Protein AF-A0A7C4HH58-F1 (afdb_monomer)

Nearest PDB structures (foldseek):
  4jpb-assembly1_W  TM=9.543E-01  e=2.586E-17  Thermotoga maritima MSB8
  3ja6-assembly1_F  TM=9.175E-01  e=2.309E-16  Escherichia coli
  1k0s-assembly1_A  TM=7.659E-01  e=1.279E-13  Thermotoga maritima
  2qdl-assembly2_B  TM=8.266E-01  e=2.637E-10  Caldanaerobacter subterraneus subsp. tengcongensis MB4
  2qdl-assembly1_A  TM=8.496E-01  e=2.078E-09  Caldanaerobacter subterraneus subsp. tengcongensis MB4

Solvent-accessible surface area (backbone atoms only — not comparable to full-atom values): 7740 Å² total; per-residue (Å²): 112,47,61,74,64,88,40,52,75,48,76,45,70,60,67,84,64,46,70,52,88,91,54,59,93,37,48,60,20,34,34,76,59,94,87,40,81,32,45,29,31,34,48,39,57,74,70,73,42,92,70,63,71,92,52,50,44,24,26,42,31,34,45,60,100,91,48,65,39,25,36,37,35,52,73,83,94,77,88,80,90,79,58,74,90,36,49,45,48,88,85,42,51,94,81,64,42,76,47,40,59,30,38,35,58,52,96,94,41,81,33,51,29,40,26,61,66,54,47,49,48,64,76,61,55,69,94,82,129

Sequence (129 aa):
MAFDVDSVEMVIERTEIRPVPKAKFFVEGVINLRGRVIPVVNLGKVLGINVEDGELKSIIVVKTKDVEVGFLVNRVWGVMRILESQVDHLSVSDKFGKKFKGLIKRDGSLIVYLNIEEIIEEITAKEGA

Radius of gyration: 15.21 Å; Cα contacts (8 Å, |Δi|>4): 207; chains: 1; bounding box: 36×32×42 Å

Secondary structure (DSSP, 8-state):
-B--GGGEEEEEE--PPBP-TT--TTEEEEEEETTEEEEEEEHHHHTT----GGG--EEEEEE-SS-EEEEEES---------GGGEE-TTTHHHH-TTEEEEEEETTEEEEEE-HHHHHHHHHS----

pLDDT: mean 89.3, std 11.66, range [32.44, 97.94]

Foldseek 3Di:
DDEDCVQFPDKDWDDDADCDPPADPQWRHWDQDVNDTATEGAVCVLQVHDDPPVQFTMWTFTDDPVHTHTHTDRDDPDDDDDDPVQWAQPPPDVPRHPQFRTWGDDPNDTDTYGDVVVSCCVSPVDPDD

Mean predicted aligned error: 5.06 Å

Structure (mmCIF, N/CA/C/O backbone):
data_AF-A0A7C4HH58-F1
#
_entry.id   AF-A0A7C4HH58-F1
#
loop_
_atom_site.group_PDB
_atom_site.id
_atom_site.type_symbol
_atom_site.label_atom_id
_atom_site.label_alt_id
_atom_site.label_comp_id
_atom_site.label_asym_id
_atom_site.label_entity_id
_atom_site.label_seq_id
_atom_site.pdbx_PDB_ins_code
_atom_site.Cartn_x
_atom_site.Cartn_y
_atom_site.Cartn_z
_atom_site.occupancy
_atom_site.B_iso_or_equiv
_atom_site.auth_seq_id
_atom_site.auth_comp_id
_atom_site.auth_asym_id
_atom_site.auth_atom_id
_atom_site.pdbx_PDB_model_num
ATOM 1 N N . MET A 1 1 ? 7.525 0.887 -8.327 1.00 92.38 1 MET A N 1
ATOM 2 C CA . MET A 1 1 ? 6.911 -0.405 -7.941 1.00 92.38 1 MET A CA 1
ATOM 3 C C . MET A 1 1 ? 5.575 -0.524 -8.651 1.00 92.38 1 MET A C 1
ATOM 5 O O . MET A 1 1 ? 5.024 0.513 -9.005 1.00 92.38 1 MET A O 1
ATOM 9 N N . ALA A 1 2 ? 5.080 -1.735 -8.877 1.00 95.50 2 ALA A N 1
ATOM 10 C CA . ALA A 1 2 ? 3.800 -2.002 -9.529 1.00 95.50 2 ALA A CA 1
ATOM 11 C C . ALA A 1 2 ? 3.105 -3.205 -8.874 1.00 95.50 2 ALA A C 1
ATOM 13 O O . ALA A 1 2 ? 3.772 -4.031 -8.257 1.00 95.50 2 ALA A O 1
ATOM 14 N N . PHE A 1 3 ? 1.788 -3.301 -9.020 1.00 95.44 3 PHE A N 1
ATOM 15 C CA . PHE A 1 3 ? 0.977 -4.466 -8.661 1.00 95.44 3 PHE A CA 1
ATOM 16 C C . PHE A 1 3 ? -0.226 -4.555 -9.609 1.00 95.44 3 PHE A C 1
ATOM 18 O O . PHE A 1 3 ? -0.447 -3.641 -10.410 1.00 95.44 3 PHE A O 1
ATOM 25 N N . ASP A 1 4 ? -0.972 -5.654 -9.538 1.00 94.56 4 ASP A N 1
ATOM 26 C CA . ASP A 1 4 ? -2.074 -5.924 -10.461 1.00 94.56 4 ASP A CA 1
ATOM 27 C C . ASP A 1 4 ? -3.223 -4.929 -10.306 1.00 94.56 4 ASP A C 1
ATOM 29 O O . ASP A 1 4 ? -3.720 -4.668 -9.205 1.00 94.56 4 ASP A O 1
ATOM 33 N N . VAL A 1 5 ? -3.665 -4.394 -11.444 1.00 95.44 5 VAL A N 1
ATOM 34 C CA . VAL A 1 5 ? -4.716 -3.372 -11.505 1.00 95.44 5 VAL A CA 1
ATOM 35 C C . VAL A 1 5 ? -6.086 -3.909 -11.087 1.00 95.44 5 VAL A C 1
ATOM 37 O O . VAL A 1 5 ? -6.922 -3.126 -10.656 1.00 95.44 5 VAL A O 1
ATOM 40 N N . ASP A 1 6 ? -6.306 -5.223 -11.148 1.00 93.25 6 ASP A N 1
ATOM 41 C CA . ASP A 1 6 ? -7.605 -5.865 -10.893 1.00 93.25 6 ASP A CA 1
ATOM 42 C C . ASP A 1 6 ? -8.147 -5.602 -9.482 1.00 93.25 6 ASP A C 1
ATOM 44 O O . ASP A 1 6 ? -9.355 -5.592 -9.261 1.00 93.25 6 ASP A O 1
ATOM 48 N N . SER A 1 7 ? -7.249 -5.353 -8.528 1.00 91.25 7 SER A N 1
ATOM 49 C CA . SER A 1 7 ? -7.600 -5.024 -7.145 1.00 91.25 7 SER A CA 1
ATOM 50 C C . SER A 1 7 ? -7.891 -3.528 -6.927 1.00 91.25 7 SER A C 1
ATOM 52 O O . SER A 1 7 ? -8.398 -3.137 -5.877 1.00 91.25 7 SER A O 1
ATOM 54 N N . VAL A 1 8 ? -7.575 -2.663 -7.896 1.00 95.69 8 VAL A N 1
ATOM 55 C CA . VAL A 1 8 ? -7.686 -1.205 -7.766 1.00 95.69 8 VAL A CA 1
ATOM 56 C C . VAL A 1 8 ? -9.100 -0.745 -8.115 1.00 95.69 8 VAL A C 1
ATOM 58 O O . VAL A 1 8 ? -9.540 -0.861 -9.254 1.00 95.69 8 VAL A O 1
ATOM 61 N N . GLU A 1 9 ? -9.793 -0.136 -7.151 1.00 95.50 9 GLU A N 1
ATOM 62 C CA . GLU A 1 9 ? -11.092 0.504 -7.388 1.00 95.50 9 GLU A CA 1
ATOM 63 C C . GLU A 1 9 ? -10.902 1.905 -7.983 1.00 95.50 9 GLU A C 1
ATOM 65 O O . GLU A 1 9 ? -11.562 2.273 -8.956 1.00 95.50 9 GLU A O 1
ATOM 70 N N . MET A 1 10 ? -10.001 2.706 -7.402 1.00 95.62 10 MET A N 1
ATOM 71 C CA . MET A 1 10 ? -9.701 4.058 -7.879 1.00 95.62 10 MET A CA 1
ATOM 72 C C . MET A 1 10 ? -8.409 4.629 -7.287 1.00 95.62 10 MET A C 1
ATOM 74 O O . MET A 1 10 ? -7.877 4.135 -6.296 1.00 95.62 10 MET A O 1
ATOM 78 N N . VAL A 1 11 ? -7.937 5.733 -7.866 1.00 97.12 11 VAL A N 1
ATOM 79 C CA . VAL A 1 11 ? -6.859 6.562 -7.312 1.00 97.12 11 VAL A CA 1
ATOM 80 C C . VAL A 1 11 ? -7.423 7.942 -7.008 1.00 97.12 11 VAL A C 1
ATOM 82 O O . VAL A 1 11 ? -8.091 8.535 -7.855 1.00 97.12 11 VAL A O 1
ATOM 85 N N . ILE A 1 12 ? -7.156 8.446 -5.807 1.00 96.88 12 ILE A N 1
ATOM 86 C CA . ILE A 1 12 ? -7.562 9.784 -5.370 1.00 96.88 12 ILE A CA 1
ATOM 87 C C . ILE A 1 12 ? -6.352 10.578 -4.878 1.00 96.88 12 ILE A C 1
ATOM 89 O O . ILE A 1 12 ? -5.326 10.015 -4.485 1.00 96.88 12 ILE A O 1
ATOM 93 N N . GLU A 1 13 ? -6.471 11.901 -4.891 1.00 96.69 13 GLU A N 1
ATOM 94 C CA . GLU A 1 13 ? -5.513 12.773 -4.212 1.00 96.69 13 GLU A CA 1
ATOM 95 C C . GLU A 1 13 ? -5.609 12.588 -2.694 1.00 96.69 13 GLU A C 1
ATOM 97 O O . GLU A 1 13 ? -6.666 12.236 -2.162 1.00 96.69 13 GLU A O 1
ATOM 102 N N . ARG A 1 14 ? -4.497 12.809 -1.985 1.00 95.19 14 ARG A N 1
ATOM 103 C CA . ARG A 1 14 ? -4.482 12.747 -0.521 1.00 95.19 14 ARG A CA 1
ATOM 104 C C . ARG A 1 14 ? -5.459 13.776 0.047 1.00 95.19 14 ARG A C 1
ATOM 106 O O . ARG A 1 14 ? -5.307 14.975 -0.165 1.00 95.19 14 ARG A O 1
ATOM 113 N N . THR A 1 15 ? -6.427 13.290 0.813 1.00 93.75 15 THR A N 1
ATOM 114 C CA . THR A 1 15 ? -7.362 14.110 1.587 1.00 93.75 15 THR A CA 1
ATOM 115 C C . THR A 1 15 ? -6.956 14.143 3.057 1.00 93.75 15 THR A C 1
ATOM 117 O O . THR A 1 15 ? -5.987 13.498 3.461 1.00 93.75 15 THR A O 1
ATOM 120 N N . GLU A 1 16 ? -7.714 14.865 3.882 1.00 95.00 16 GLU A N 1
ATOM 121 C CA . GLU A 1 16 ? -7.562 14.801 5.335 1.00 95.00 16 GLU A CA 1
ATOM 122 C C . GLU A 1 16 ? -7.741 13.354 5.826 1.00 95.00 16 GLU A C 1
ATOM 124 O O . GLU A 1 16 ? -8.789 12.739 5.609 1.00 95.00 16 GLU A O 1
ATOM 129 N N . ILE A 1 17 ? -6.703 12.815 6.468 1.00 97.50 17 ILE A N 1
ATOM 130 C CA . ILE A 1 17 ? -6.711 11.495 7.103 1.00 97.50 17 ILE A CA 1
ATOM 131 C C . ILE A 1 17 ? -6.920 11.721 8.596 1.00 97.50 17 ILE A C 1
ATOM 133 O O . ILE A 1 17 ? -6.148 12.435 9.235 1.00 97.50 17 ILE A O 1
ATOM 137 N N . ARG A 1 18 ? -7.964 11.111 9.162 1.00 97.38 18 ARG A N 1
ATOM 138 C CA . ARG A 1 18 ? -8.243 11.204 10.597 1.00 97.38 18 ARG A CA 1
ATOM 139 C C . ARG A 1 18 ? -7.489 10.102 11.337 1.00 97.38 18 ARG A C 1
ATOM 141 O O . ARG A 1 18 ? -7.777 8.931 11.075 1.00 97.38 18 ARG A O 1
ATOM 148 N N . PRO A 1 19 ? -6.561 10.437 12.250 1.00 95.88 19 PRO A N 1
ATOM 149 C CA . PRO A 1 19 ? -5.762 9.438 12.943 1.00 95.88 19 PRO A CA 1
ATOM 150 C C . PRO A 1 19 ? -6.638 8.557 13.834 1.00 95.88 19 PRO A C 1
ATOM 152 O O . PRO A 1 19 ? -7.602 9.019 14.449 1.00 95.88 19 PRO A O 1
ATOM 155 N N . VAL A 1 20 ? -6.276 7.279 13.922 1.00 94.56 20 VAL A N 1
ATOM 156 C CA . VAL A 1 20 ? -6.952 6.300 14.780 1.00 94.56 20 VAL A CA 1
ATOM 157 C C . VAL A 1 20 ? -6.075 6.021 16.005 1.00 94.56 20 VAL A C 1
ATOM 159 O O . VAL A 1 20 ? -4.910 5.649 15.846 1.00 94.56 20 VAL A O 1
ATOM 162 N N . PRO A 1 21 ? -6.592 6.183 17.238 1.00 92.75 21 PRO A N 1
ATOM 163 C CA . PRO A 1 21 ? -5.832 5.877 18.445 1.00 92.75 21 PRO A CA 1
ATOM 164 C C . PRO A 1 21 ? -5.371 4.417 18.489 1.00 92.75 21 PRO A C 1
ATOM 166 O O . PRO A 1 21 ? -6.134 3.517 18.148 1.00 92.75 21 PRO A O 1
ATOM 169 N N . LYS A 1 22 ? -4.145 4.187 18.980 1.00 91.56 22 LYS A N 1
ATOM 170 C CA . LYS A 1 22 ? -3.531 2.851 19.141 1.00 91.56 22 LYS A CA 1
ATOM 171 C C . LYS A 1 22 ? -3.393 2.042 17.842 1.00 91.56 22 LYS A C 1
ATOM 173 O O . LYS A 1 22 ? -3.219 0.829 17.899 1.00 91.56 22 LYS A O 1
ATOM 178 N N . ALA A 1 23 ? -3.467 2.689 16.681 1.00 92.44 23 ALA A N 1
ATOM 179 C CA . ALA A 1 23 ? -3.284 2.001 15.414 1.00 92.44 23 ALA A CA 1
ATOM 180 C C . ALA A 1 23 ? -1.835 1.504 15.240 1.00 92.44 23 ALA A C 1
ATOM 182 O O . ALA A 1 23 ? -0.892 2.058 15.814 1.00 92.44 23 ALA A O 1
ATOM 183 N N . LYS A 1 24 ? -1.658 0.454 14.428 1.00 93.94 24 LYS A N 1
ATOM 184 C CA . LYS A 1 24 ? -0.331 -0.053 14.044 1.00 93.94 24 LYS A CA 1
ATOM 185 C C . LYS A 1 24 ? 0.467 1.057 13.346 1.00 93.94 24 LYS A C 1
ATOM 187 O O . LYS A 1 24 ? -0.112 1.901 12.673 1.00 93.94 24 LYS A O 1
ATOM 192 N N . PHE A 1 25 ? 1.799 1.025 13.444 1.00 93.38 25 PHE A N 1
ATOM 193 C CA . PHE A 1 25 ? 2.675 2.114 12.969 1.00 93.38 25 PHE A CA 1
ATOM 194 C C . PHE A 1 25 ? 2.485 2.496 11.487 1.00 93.38 25 PHE A C 1
ATOM 196 O O . PHE A 1 25 ? 2.748 3.637 11.101 1.00 93.38 25 PHE A O 1
ATOM 203 N N . PHE A 1 26 ? 2.054 1.541 10.657 1.00 94.50 26 PHE A N 1
ATOM 204 C CA . PHE A 1 26 ? 1.802 1.726 9.228 1.00 94.50 26 PHE A CA 1
ATOM 205 C C . PHE A 1 26 ? 0.408 2.283 8.903 1.00 94.50 26 PHE A C 1
ATOM 207 O O . PHE A 1 26 ? 0.151 2.631 7.754 1.00 94.50 26 PHE A O 1
ATOM 214 N N . VAL A 1 27 ? -0.497 2.362 9.879 1.00 96.31 27 VAL A N 1
ATOM 215 C CA . VAL A 1 27 ? -1.842 2.919 9.710 1.00 96.31 27 VAL A CA 1
ATOM 216 C C . VAL A 1 27 ? -1.782 4.418 9.981 1.00 96.31 27 VAL A C 1
ATOM 218 O O . VAL A 1 27 ? -1.484 4.840 11.094 1.00 96.31 27 VAL A O 1
ATOM 221 N N . GLU A 1 28 ? -2.096 5.224 8.970 1.00 96.19 28 GLU A N 1
ATOM 222 C CA . GLU A 1 28 ? -2.164 6.685 9.116 1.00 96.19 28 GLU A CA 1
ATOM 223 C C . GLU A 1 28 ? -3.515 7.127 9.693 1.00 96.19 28 GLU A C 1
ATOM 225 O O . GLU A 1 28 ? -3.623 8.178 10.322 1.00 96.19 28 GLU A O 1
ATOM 230 N N . GLY A 1 29 ? -4.560 6.314 9.506 1.00 97.25 29 GLY A N 1
ATOM 231 C CA . GLY A 1 29 ? -5.884 6.570 10.054 1.00 97.25 29 GLY A CA 1
ATOM 232 C C . GLY A 1 29 ? -7.001 6.112 9.128 1.00 97.25 29 GLY A C 1
ATOM 233 O O . GLY A 1 29 ? -6.911 5.053 8.510 1.00 97.25 29 GLY A O 1
ATOM 234 N N . VAL A 1 30 ? -8.062 6.910 9.038 1.00 97.75 30 VAL A N 1
ATOM 235 C CA . VAL A 1 30 ? -9.227 6.657 8.179 1.00 97.75 30 VAL A CA 1
ATOM 236 C C . VAL A 1 30 ? -9.608 7.891 7.366 1.00 97.75 30 VAL A C 1
ATOM 238 O O . VAL A 1 30 ? -9.406 9.027 7.799 1.00 97.75 30 VAL A O 1
ATOM 241 N N . ILE A 1 31 ? -10.221 7.664 6.207 1.00 97.62 31 ILE A N 1
ATOM 242 C CA . ILE A 1 31 ? -10.872 8.695 5.389 1.00 97.62 31 ILE A CA 1
ATOM 243 C C . ILE A 1 31 ? -12.357 8.374 5.217 1.00 97.62 31 ILE A C 1
ATOM 245 O O . ILE A 1 31 ? -12.768 7.217 5.311 1.00 97.62 31 ILE A O 1
ATOM 249 N N . ASN A 1 32 ? -13.163 9.397 4.937 1.00 96.12 32 ASN A N 1
ATOM 250 C CA . ASN A 1 32 ? -14.536 9.214 4.476 1.00 96.12 32 ASN A CA 1
ATOM 251 C C . ASN A 1 32 ? -14.585 9.420 2.959 1.00 96.12 32 ASN A C 1
ATOM 253 O O . ASN A 1 32 ? -14.429 10.542 2.479 1.00 96.12 32 ASN A O 1
ATOM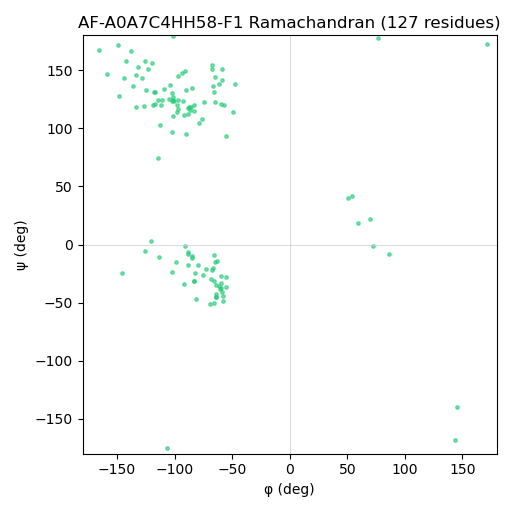 257 N N . LEU A 1 33 ? -14.816 8.343 2.213 1.00 94.69 33 LEU A N 1
ATOM 258 C CA . LEU A 1 33 ? -14.951 8.367 0.765 1.00 94.69 33 LEU A CA 1
ATOM 259 C C . LEU A 1 33 ? -16.389 8.029 0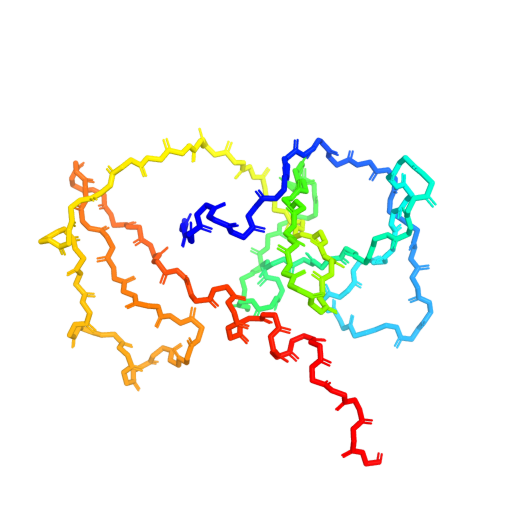.370 1.00 94.69 33 LEU A C 1
ATOM 261 O O . LEU A 1 33 ? -16.802 6.869 0.374 1.00 94.69 33 LEU A O 1
ATOM 265 N N . ARG A 1 34 ? -17.158 9.060 -0.003 1.00 92.19 34 ARG A N 1
ATOM 266 C CA . ARG A 1 34 ? -18.571 8.935 -0.418 1.00 92.19 34 ARG A CA 1
ATOM 267 C C . ARG A 1 34 ? -19.442 8.213 0.625 1.00 92.19 34 ARG A C 1
ATOM 269 O O . ARG A 1 34 ? -20.265 7.374 0.277 1.00 92.19 34 ARG A O 1
ATOM 276 N N . GLY A 1 35 ? -19.240 8.518 1.907 1.00 92.50 35 GLY A N 1
ATOM 277 C CA . GLY A 1 35 ? -19.971 7.907 3.021 1.00 92.50 35 GLY A CA 1
ATOM 278 C C . GLY A 1 35 ? -19.373 6.590 3.523 1.00 92.50 35 GLY A C 1
ATOM 279 O O . GLY A 1 35 ? -19.800 6.105 4.568 1.00 92.50 35 GLY A O 1
ATOM 280 N N . ARG A 1 36 ? -18.375 6.025 2.829 1.00 92.38 36 ARG A N 1
ATOM 281 C CA . ARG A 1 36 ? -17.639 4.833 3.269 1.00 92.38 36 ARG A CA 1
ATOM 282 C C . ARG A 1 36 ? -16.434 5.241 4.109 1.00 92.38 36 ARG A C 1
ATOM 284 O O . ARG A 1 36 ? -15.674 6.120 3.708 1.00 92.38 36 ARG A O 1
ATOM 291 N N . VAL A 1 37 ? -16.238 4.590 5.252 1.00 95.12 37 VAL A N 1
ATOM 292 C CA . VAL A 1 37 ? -15.028 4.762 6.067 1.00 95.12 37 VAL A CA 1
ATOM 293 C C . VAL A 1 37 ? -13.969 3.794 5.558 1.00 95.12 37 VAL A C 1
ATOM 295 O O . VAL A 1 37 ? -14.165 2.585 5.640 1.00 95.12 37 VAL A O 1
ATOM 298 N N . ILE A 1 38 ? -12.863 4.324 5.036 1.00 96.44 38 ILE A N 1
ATOM 299 C CA . ILE A 1 38 ? -11.775 3.527 4.460 1.00 96.44 38 ILE A CA 1
ATOM 300 C C . ILE A 1 38 ? -10.517 3.701 5.321 1.00 96.44 38 ILE A C 1
ATOM 302 O O . ILE A 1 38 ? -10.090 4.843 5.526 1.00 96.44 38 ILE A O 1
ATOM 306 N N . PRO A 1 39 ? -9.905 2.614 5.829 1.00 96.69 39 PRO A N 1
ATOM 307 C CA . PRO A 1 39 ? -8.612 2.683 6.498 1.00 96.69 39 PRO A CA 1
ATOM 308 C C . PRO A 1 39 ? -7.517 3.073 5.506 1.00 96.69 39 PRO A C 1
ATOM 310 O O . PRO A 1 39 ? -7.463 2.550 4.394 1.00 96.69 39 PRO A O 1
ATOM 313 N N . VAL A 1 40 ? -6.630 3.978 5.916 1.00 97.75 40 VAL A N 1
ATOM 314 C CA . VAL A 1 40 ? -5.490 4.423 5.112 1.00 97.75 40 VAL A CA 1
ATOM 315 C C . VAL A 1 40 ? -4.189 3.922 5.721 1.00 97.75 40 VAL A C 1
ATOM 317 O O . VAL A 1 40 ? -3.875 4.183 6.884 1.00 97.75 40 VAL A O 1
ATOM 320 N N . VAL A 1 41 ? -3.424 3.207 4.903 1.00 96.75 41 VAL A N 1
ATOM 321 C CA . VAL A 1 41 ? -2.157 2.568 5.250 1.00 96.75 41 VAL A CA 1
ATOM 322 C C . VAL A 1 41 ? -1.040 3.166 4.412 1.00 96.75 41 VAL A C 1
ATOM 324 O O . VAL A 1 41 ? -1.141 3.257 3.192 1.00 96.75 41 VAL A O 1
ATOM 327 N N . ASN A 1 42 ? 0.055 3.544 5.056 1.00 96.62 42 ASN A N 1
ATOM 328 C CA . ASN A 1 42 ? 1.262 3.988 4.378 1.00 96.62 42 ASN A CA 1
ATOM 329 C C . ASN A 1 42 ? 2.016 2.785 3.814 1.00 96.62 42 ASN A C 1
ATOM 331 O O . ASN A 1 42 ? 2.614 2.001 4.555 1.00 96.62 42 ASN A O 1
ATOM 335 N N . LEU A 1 43 ? 1.991 2.646 2.488 1.00 95.88 43 LEU A N 1
ATOM 336 C CA . LEU A 1 43 ? 2.591 1.498 1.814 1.00 95.88 43 LEU A CA 1
ATOM 337 C C . LEU A 1 43 ? 4.113 1.453 2.010 1.00 95.88 43 LEU A C 1
ATOM 339 O O . LEU A 1 43 ? 4.673 0.372 2.164 1.00 95.88 43 LEU A O 1
ATOM 343 N N . GLY A 1 44 ? 4.776 2.612 2.073 1.00 94.44 44 GLY A N 1
ATOM 344 C CA . GLY A 1 44 ? 6.208 2.694 2.365 1.00 94.44 44 GLY A CA 1
ATOM 345 C C . GLY A 1 44 ? 6.540 2.053 3.711 1.00 94.44 44 GLY A C 1
ATOM 346 O O . GLY A 1 44 ? 7.385 1.163 3.774 1.00 94.44 44 GLY A O 1
ATOM 347 N N . LYS A 1 45 ? 5.788 2.400 4.764 1.00 94.69 45 LYS A N 1
ATOM 348 C CA . LYS A 1 45 ? 5.946 1.809 6.104 1.00 94.69 45 LYS A CA 1
ATOM 349 C C . LYS A 1 45 ? 5.756 0.286 6.107 1.00 94.69 45 LYS A C 1
ATOM 351 O O . LYS A 1 45 ? 6.540 -0.409 6.747 1.00 94.69 45 LYS A O 1
ATOM 356 N N . VAL A 1 46 ? 4.779 -0.244 5.363 1.00 93.38 46 VAL A N 1
ATOM 357 C CA . VAL A 1 46 ? 4.552 -1.704 5.238 1.00 93.38 46 VAL A CA 1
ATOM 358 C C . VAL A 1 46 ? 5.707 -2.421 4.528 1.00 93.38 46 VAL A C 1
ATOM 360 O O . VAL A 1 46 ? 5.999 -3.587 4.812 1.00 93.38 46 VAL A O 1
ATOM 363 N N . LEU A 1 47 ? 6.369 -1.727 3.601 1.00 91.88 47 LEU A N 1
ATOM 364 C CA . LEU A 1 47 ? 7.506 -2.235 2.833 1.00 91.88 47 LEU A CA 1
ATOM 365 C C . LEU A 1 47 ? 8.866 -1.936 3.487 1.00 91.88 47 LEU A C 1
ATOM 367 O O . LEU A 1 47 ? 9.894 -2.319 2.935 1.00 91.88 47 LEU A O 1
ATOM 371 N N . GLY A 1 48 ? 8.896 -1.250 4.635 1.00 90.69 48 GLY A N 1
ATOM 372 C CA . GLY A 1 48 ? 10.140 -0.823 5.282 1.00 90.69 48 GLY A CA 1
ATOM 373 C C . GLY A 1 48 ? 10.891 0.282 4.528 1.00 90.69 48 GLY A C 1
ATOM 374 O O . GLY A 1 48 ? 12.097 0.437 4.700 1.00 90.69 48 GLY A O 1
ATOM 375 N N . ILE A 1 49 ? 10.196 1.047 3.683 1.00 90.12 49 ILE A N 1
ATOM 376 C CA . ILE A 1 49 ? 10.746 2.169 2.921 1.00 90.12 49 ILE A CA 1
ATOM 377 C C . ILE A 1 49 ? 10.341 3.468 3.600 1.00 90.12 49 ILE A C 1
ATOM 379 O O . ILE A 1 49 ? 9.155 3.753 3.774 1.00 90.12 49 ILE A O 1
ATOM 383 N N . ASN A 1 50 ? 11.338 4.279 3.941 1.00 86.44 50 ASN A N 1
ATOM 384 C CA . ASN A 1 50 ? 11.092 5.604 4.476 1.00 86.44 50 ASN A CA 1
ATOM 385 C C . ASN A 1 50 ? 10.859 6.594 3.329 1.00 86.44 50 ASN A C 1
ATOM 387 O O . ASN A 1 50 ? 11.728 6.779 2.480 1.00 86.44 50 ASN A O 1
ATOM 391 N N . VAL A 1 51 ? 9.685 7.214 3.321 1.00 85.94 51 VAL A N 1
ATOM 392 C CA . VAL A 1 51 ? 9.322 8.312 2.422 1.00 85.94 51 VAL A CA 1
ATOM 393 C C . VAL A 1 51 ? 8.871 9.457 3.313 1.00 85.94 51 VAL A C 1
ATOM 395 O O . VAL A 1 51 ? 8.101 9.235 4.250 1.00 85.94 51 VAL A O 1
ATOM 398 N N . GLU A 1 52 ? 9.363 10.665 3.054 1.00 86.31 52 GLU A N 1
ATOM 399 C CA . GLU A 1 52 ? 8.943 11.838 3.814 1.00 86.31 52 GLU A CA 1
ATOM 400 C C . GLU A 1 52 ? 7.437 12.071 3.646 1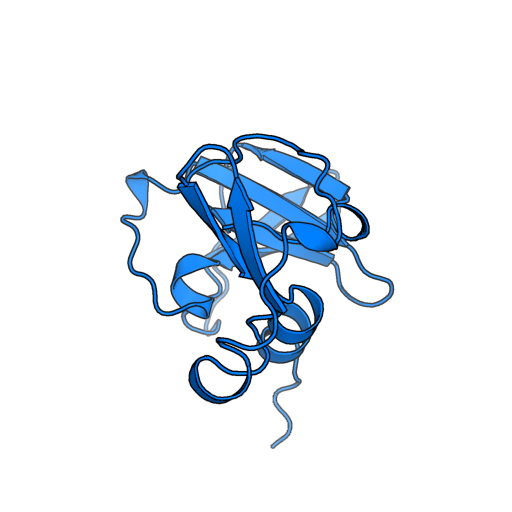.00 86.31 52 GLU A C 1
ATOM 402 O O .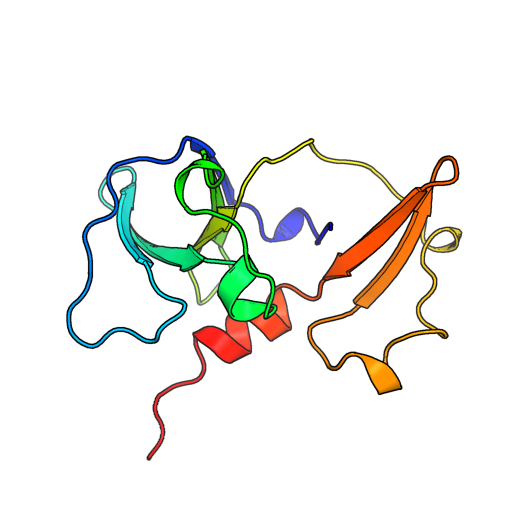 GLU A 1 52 ? 6.893 11.966 2.545 1.00 86.31 52 GLU A O 1
ATOM 407 N N . ASP A 1 53 ? 6.743 12.417 4.733 1.00 80.38 53 ASP A N 1
ATOM 408 C CA . ASP A 1 53 ? 5.281 12.545 4.702 1.00 80.38 53 ASP A CA 1
ATOM 409 C C . ASP A 1 53 ? 4.799 13.603 3.691 1.00 80.38 53 ASP A C 1
ATOM 411 O O . ASP A 1 53 ? 3.774 13.415 3.035 1.00 80.38 53 ASP A O 1
ATOM 415 N N . GLY A 1 54 ? 5.569 14.679 3.487 1.00 83.56 54 GLY A N 1
ATOM 416 C CA . GLY A 1 54 ? 5.268 15.724 2.500 1.00 83.56 54 GLY A CA 1
ATOM 417 C C . GLY A 1 54 ? 5.311 15.252 1.039 1.00 83.56 54 GLY A C 1
ATOM 418 O O . GLY A 1 54 ? 4.784 15.925 0.145 1.00 83.56 54 GLY A O 1
ATOM 419 N N . GLU A 1 55 ? 5.903 14.087 0.777 1.00 88.31 55 GLU A N 1
ATOM 420 C CA . GLU A 1 55 ? 5.948 13.476 -0.550 1.00 88.31 55 GLU A CA 1
ATOM 421 C C . GLU A 1 55 ? 4.742 12.577 -0.830 1.00 88.31 55 GLU A C 1
ATOM 423 O O . GLU A 1 55 ? 4.450 12.304 -1.995 1.00 88.31 55 GLU A O 1
ATOM 428 N N . LEU A 1 56 ? 4.014 12.152 0.206 1.00 93.19 56 LEU A N 1
ATOM 429 C CA . LEU A 1 56 ? 2.843 11.286 0.103 1.00 93.19 56 LEU A CA 1
ATOM 430 C C . LEU A 1 56 ? 1.621 12.099 -0.334 1.00 93.19 56 LEU A C 1
ATOM 432 O O . LEU A 1 56 ? 1.054 12.856 0.456 1.00 93.19 56 LEU A O 1
ATOM 436 N N . LYS A 1 57 ? 1.222 11.964 -1.604 1.00 95.50 57 LYS A N 1
ATOM 437 C CA . LYS A 1 57 ? 0.210 12.826 -2.246 1.00 95.50 57 LYS A CA 1
ATOM 438 C C . LYS A 1 57 ? -0.955 12.072 -2.879 1.00 95.50 57 LYS A C 1
ATOM 440 O O . LYS A 1 57 ? -1.908 12.707 -3.328 1.00 95.50 57 LYS A O 1
ATOM 445 N N . SER A 1 58 ? -0.917 10.744 -2.915 1.00 97.44 58 SER A N 1
ATOM 446 C CA . SER A 1 58 ? -1.957 9.938 -3.562 1.00 97.44 58 SER A CA 1
ATOM 447 C C . SER A 1 58 ? -2.393 8.780 -2.678 1.00 97.44 58 SER A C 1
ATOM 449 O O . SER A 1 58 ? -1.580 8.194 -1.967 1.00 97.44 58 SER A O 1
ATOM 451 N N . ILE A 1 59 ? -3.674 8.429 -2.755 1.00 97.94 59 ILE A N 1
ATOM 452 C CA . ILE A 1 59 ? -4.239 7.247 -2.108 1.00 97.94 59 ILE A CA 1
ATOM 453 C C . ILE A 1 59 ? -4.760 6.322 -3.207 1.00 97.94 59 ILE A C 1
ATOM 455 O O . ILE A 1 59 ? -5.610 6.713 -4.009 1.00 97.94 59 ILE A O 1
ATOM 459 N N . ILE A 1 60 ? -4.240 5.096 -3.252 1.00 97.88 60 ILE A N 1
ATOM 460 C CA . ILE A 1 60 ? -4.747 4.034 -4.124 1.00 97.88 60 ILE A CA 1
ATOM 461 C C . ILE A 1 60 ? -5.781 3.245 -3.330 1.00 97.88 60 ILE A C 1
ATOM 463 O O . ILE A 1 60 ? -5.431 2.568 -2.367 1.00 97.88 60 ILE A O 1
ATOM 467 N N . VAL A 1 61 ? -7.050 3.346 -3.712 1.00 97.19 61 VAL A N 1
ATOM 468 C CA . VAL A 1 61 ? -8.133 2.588 -3.084 1.00 97.19 61 VAL A CA 1
ATOM 469 C C . VAL A 1 61 ? -8.171 1.207 -3.720 1.00 97.19 61 VAL A C 1
ATOM 471 O O . VAL A 1 61 ? -8.433 1.066 -4.916 1.00 97.19 61 VAL A O 1
ATOM 474 N N . VAL A 1 62 ? -7.886 0.201 -2.904 1.00 96.19 62 VAL A N 1
ATOM 475 C CA . VAL A 1 62 ? -7.881 -1.209 -3.276 1.00 96.19 62 VAL A CA 1
ATOM 476 C C . VAL A 1 62 ? -9.063 -1.892 -2.611 1.00 96.19 62 VAL A C 1
ATOM 478 O O . VAL A 1 62 ? -9.317 -1.701 -1.418 1.00 96.19 62 VAL A O 1
ATOM 481 N N . LYS A 1 63 ? -9.787 -2.687 -3.395 1.00 92.00 63 LYS A N 1
ATOM 482 C CA . LYS A 1 63 ? -10.967 -3.409 -2.944 1.00 92.00 63 LYS A CA 1
ATOM 483 C C . LYS A 1 63 ? -10.909 -4.853 -3.408 1.00 92.00 63 LYS A C 1
ATOM 485 O O . LYS A 1 63 ? -10.922 -5.141 -4.601 1.00 92.00 63 LYS A O 1
ATOM 490 N N . THR A 1 64 ? -10.882 -5.756 -2.442 1.00 86.88 64 THR A N 1
ATOM 491 C CA . THR A 1 64 ? -11.089 -7.188 -2.649 1.00 86.88 64 THR A CA 1
ATOM 492 C C . THR A 1 64 ? -12.474 -7.571 -2.124 1.00 86.88 64 THR A C 1
ATOM 494 O O . THR A 1 64 ? -13.266 -6.713 -1.725 1.00 86.88 64 THR A O 1
ATOM 497 N N . LYS A 1 65 ? -12.807 -8.864 -2.140 1.00 83.50 65 LYS A N 1
ATOM 498 C CA . LYS A 1 65 ? -14.102 -9.350 -1.645 1.00 83.50 65 LYS A CA 1
ATOM 499 C C . LYS A 1 65 ? -14.331 -9.018 -0.164 1.00 83.50 65 LYS A C 1
ATOM 501 O O . LYS A 1 65 ? -15.452 -8.687 0.212 1.00 83.50 65 LYS A O 1
ATOM 506 N N . ASP A 1 66 ? -13.274 -9.091 0.640 1.00 82.19 66 ASP A N 1
ATOM 507 C CA . ASP A 1 66 ? -13.359 -9.037 2.103 1.00 82.19 66 ASP A CA 1
ATOM 508 C C . ASP A 1 66 ? -12.704 -7.780 2.700 1.00 82.19 66 ASP A C 1
ATOM 510 O O . ASP A 1 66 ? -12.879 -7.497 3.886 1.00 82.19 66 ASP A O 1
ATOM 514 N N . VAL A 1 67 ? -11.956 -7.012 1.898 1.00 89.38 67 VAL A N 1
ATOM 515 C CA . VAL A 1 67 ? -11.153 -5.877 2.372 1.00 89.38 67 VAL A CA 1
ATOM 516 C C . VAL A 1 67 ? -11.299 -4.674 1.444 1.00 89.38 67 VAL A C 1
ATOM 518 O O . VAL A 1 67 ? -11.208 -4.793 0.225 1.00 89.38 67 VAL A O 1
ATOM 521 N N . GLU A 1 68 ? -11.458 -3.492 2.036 1.00 93.94 68 GLU A N 1
ATOM 522 C CA . GLU A 1 68 ? -11.369 -2.200 1.354 1.00 93.94 68 GLU A CA 1
ATOM 523 C C . GLU A 1 68 ? -10.348 -1.332 2.104 1.00 93.94 68 GLU A C 1
ATOM 525 O O . GLU A 1 68 ? -10.502 -1.084 3.301 1.00 93.94 68 GLU A O 1
ATOM 530 N N . V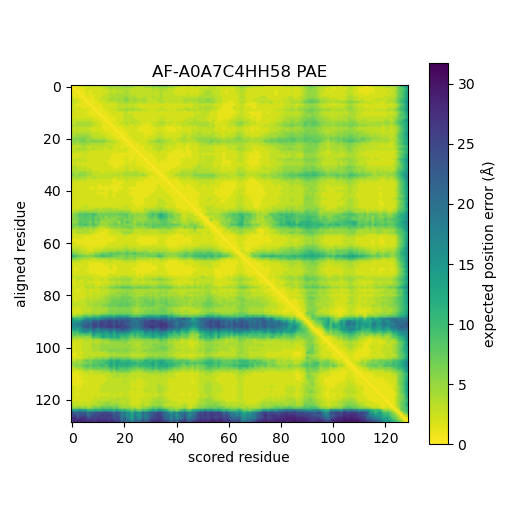AL A 1 69 ? -9.273 -0.916 1.427 1.00 96.69 69 VAL A N 1
ATOM 531 C CA . VAL A 1 69 ? -8.140 -0.199 2.037 1.00 96.69 69 VAL A CA 1
ATOM 532 C C . VAL A 1 69 ? -7.579 0.857 1.089 1.00 96.69 69 VAL A C 1
ATOM 534 O O . VAL A 1 69 ? -7.513 0.664 -0.122 1.00 96.69 69 VAL A O 1
ATOM 537 N N . GLY A 1 70 ? -7.156 1.992 1.639 1.00 97.69 70 GLY A N 1
ATOM 538 C CA . GLY A 1 70 ? -6.419 3.021 0.916 1.00 97.69 70 GLY A CA 1
ATOM 539 C C . GLY A 1 70 ? -4.919 2.895 1.160 1.00 97.69 70 GLY A C 1
ATOM 540 O O . GLY A 1 70 ? -4.466 3.055 2.289 1.00 97.69 70 GLY A O 1
ATOM 541 N N . PHE A 1 71 ? -4.127 2.679 0.115 1.00 97.62 71 PHE A N 1
ATOM 542 C CA . PHE A 1 71 ? -2.671 2.760 0.196 1.00 97.62 71 PHE A CA 1
ATOM 543 C C . PHE A 1 71 ? -2.199 4.185 -0.069 1.00 97.62 71 PHE A C 1
ATOM 545 O O . PHE A 1 71 ? -2.302 4.684 -1.190 1.00 97.62 71 PHE A O 1
ATOM 552 N N . LEU A 1 72 ? -1.661 4.835 0.959 1.00 97.69 72 LEU A N 1
ATOM 553 C CA . LEU A 1 72 ? -1.002 6.126 0.848 1.00 97.69 72 LEU A CA 1
ATOM 554 C C . LEU A 1 72 ? 0.380 5.945 0.205 1.00 97.69 72 LEU A C 1
ATOM 556 O O . LEU A 1 72 ? 1.220 5.190 0.702 1.00 97.69 72 LEU A O 1
ATOM 560 N N . VAL A 1 73 ? 0.596 6.648 -0.906 1.00 97.00 73 VAL A N 1
ATOM 561 C CA . VAL A 1 73 ? 1.805 6.592 -1.733 1.00 97.00 73 VAL A CA 1
ATOM 562 C C . VAL A 1 73 ? 2.231 7.993 -2.172 1.00 97.00 73 VAL A C 1
ATOM 564 O O . VAL A 1 73 ? 1.470 8.962 -2.095 1.00 97.00 73 VAL A O 1
ATOM 567 N N . ASN A 1 74 ? 3.455 8.108 -2.682 1.00 94.81 74 ASN A N 1
ATOM 568 C CA . ASN A 1 74 ? 3.980 9.367 -3.199 1.00 94.81 74 ASN A CA 1
ATOM 569 C C . ASN A 1 74 ? 3.284 9.811 -4.496 1.00 94.81 74 ASN A C 1
ATOM 571 O O . ASN A 1 74 ? 2.822 10.946 -4.603 1.00 94.81 74 ASN A O 1
ATOM 575 N N . ARG A 1 75 ? 3.206 8.922 -5.493 1.00 93.44 75 ARG A N 1
ATOM 576 C CA . ARG A 1 75 ? 2.612 9.200 -6.804 1.00 93.44 75 ARG A CA 1
ATOM 577 C C . ARG A 1 75 ? 2.208 7.907 -7.507 1.00 93.44 75 ARG A C 1
ATOM 579 O O . ARG A 1 75 ? 2.922 6.912 -7.437 1.00 93.44 75 ARG A O 1
ATOM 586 N N . VAL A 1 76 ? 1.130 7.970 -8.285 1.00 95.38 76 VAL A N 1
ATOM 587 C CA . VAL A 1 76 ? 0.773 6.946 -9.277 1.00 95.38 76 VAL A CA 1
ATOM 588 C C . VAL A 1 76 ? 1.166 7.431 -10.670 1.00 95.38 76 VAL A C 1
ATOM 590 O O . VAL A 1 76 ? 0.765 8.515 -11.081 1.00 95.38 76 VAL A O 1
ATOM 593 N N . TRP A 1 77 ? 1.977 6.656 -11.395 1.00 92.56 77 TRP A N 1
ATOM 594 C CA . TRP A 1 77 ? 2.388 7.011 -12.763 1.00 92.56 77 TRP A CA 1
ATOM 595 C C . TRP A 1 77 ? 1.353 6.620 -13.820 1.00 92.56 77 TRP A C 1
ATOM 597 O O . TRP A 1 77 ? 1.224 7.309 -14.825 1.00 92.56 77 TRP A O 1
ATOM 607 N N . GLY A 1 78 ? 0.612 5.536 -13.597 1.00 92.50 78 GLY A N 1
ATOM 608 C CA . GLY A 1 78 ? -0.419 5.056 -14.509 1.00 92.50 78 GLY A CA 1
ATOM 609 C C . GLY A 1 78 ? -0.476 3.536 -14.560 1.00 92.50 78 GLY A C 1
ATOM 610 O O . GLY A 1 78 ? 0.144 2.847 -13.750 1.00 92.50 78 GLY A O 1
ATOM 611 N N . VAL A 1 79 ? -1.221 3.026 -15.537 1.00 94.38 79 VAL A N 1
ATOM 612 C CA . VAL A 1 79 ? -1.358 1.593 -15.808 1.00 94.38 79 VAL A CA 1
ATOM 613 C C . VAL A 1 79 ? -0.519 1.244 -17.028 1.00 94.38 79 VAL A C 1
ATOM 615 O O . VAL A 1 79 ? -0.530 1.962 -18.027 1.00 94.38 79 VAL A O 1
ATOM 618 N N . MET A 1 80 ? 0.197 0.125 -16.962 1.00 93.25 80 MET A N 1
ATOM 619 C CA . MET A 1 80 ? 0.959 -0.393 -18.090 1.00 93.25 80 MET A CA 1
ATOM 620 C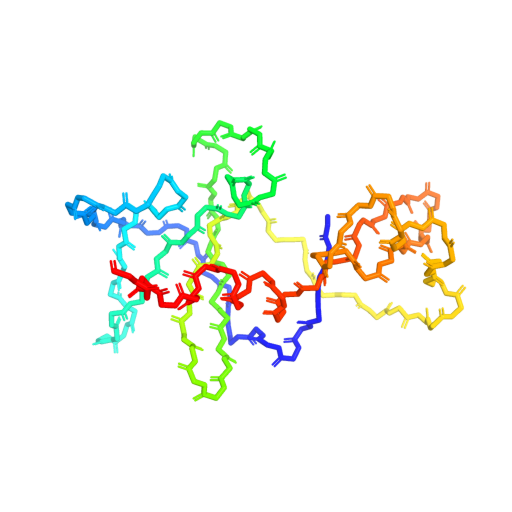 C . MET A 1 80 ? 0.621 -1.857 -18.334 1.00 93.25 80 MET A C 1
ATOM 622 O O . MET A 1 80 ? 0.436 -2.625 -17.396 1.00 93.25 80 MET A O 1
ATOM 626 N N . ARG A 1 81 ? 0.579 -2.244 -19.610 1.00 93.25 81 ARG A N 1
ATOM 627 C CA . ARG A 1 81 ? 0.552 -3.655 -19.999 1.00 93.25 81 ARG A CA 1
ATOM 628 C C . ARG A 1 81 ? 1.978 -4.182 -20.052 1.00 93.25 81 ARG A C 1
ATOM 630 O O . ARG A 1 81 ? 2.851 -3.510 -20.611 1.00 93.25 81 ARG A O 1
ATOM 637 N N . ILE A 1 82 ? 2.185 -5.363 -19.488 1.00 91.62 82 ILE A N 1
ATOM 638 C CA . ILE A 1 82 ? 3.445 -6.104 -19.5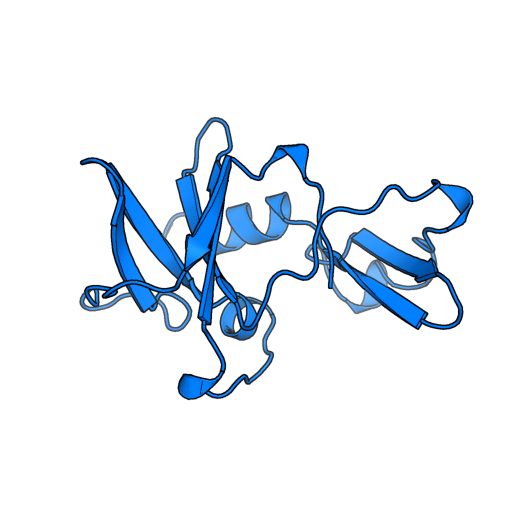12 1.00 91.62 82 ILE A CA 1
ATOM 639 C C . ILE A 1 82 ? 3.196 -7.484 -20.115 1.00 91.62 82 ILE A C 1
ATOM 641 O O . ILE A 1 82 ? 2.087 -8.009 -20.023 1.00 91.62 82 ILE A O 1
ATOM 645 N N . LEU A 1 83 ? 4.214 -8.051 -20.749 1.00 91.62 83 LEU A N 1
ATOM 646 C CA . LEU A 1 83 ? 4.216 -9.455 -21.146 1.00 91.62 83 LEU A CA 1
ATOM 647 C C . LEU A 1 83 ? 4.820 -10.296 -20.021 1.00 91.62 83 LEU A C 1
ATOM 649 O O . LEU A 1 83 ? 5.738 -9.840 -19.342 1.00 91.62 83 LEU A O 1
ATOM 653 N N . GLU A 1 84 ? 4.375 -11.543 -19.893 1.00 89.44 84 GLU A N 1
ATOM 654 C CA . GLU A 1 84 ? 4.928 -12.501 -18.925 1.00 89.44 84 GLU A CA 1
ATOM 655 C C . GLU A 1 84 ? 6.446 -12.672 -19.084 1.00 89.44 84 GLU A C 1
ATOM 657 O O . GLU A 1 84 ? 7.191 -12.717 -18.114 1.00 89.44 84 GLU A O 1
ATOM 662 N N . SER A 1 85 ? 6.940 -12.644 -20.326 1.00 90.56 85 SER A N 1
ATOM 663 C CA . SER A 1 85 ? 8.374 -12.715 -20.633 1.00 90.56 85 SER A CA 1
ATOM 664 C C . SER A 1 85 ? 9.197 -11.533 -20.102 1.00 90.56 85 SER A C 1
ATOM 666 O O . SER A 1 85 ? 10.425 -11.602 -20.090 1.00 90.56 85 SER A O 1
ATOM 668 N N . GLN A 1 86 ? 8.550 -10.442 -19.684 1.00 91.69 86 GLN A N 1
ATOM 669 C CA . GLN A 1 86 ? 9.204 -9.291 -19.059 1.00 91.69 86 GLN A CA 1
ATOM 670 C C . GLN A 1 86 ? 9.326 -9.438 -17.540 1.00 91.69 86 GLN A C 1
ATOM 672 O O . GLN A 1 86 ? 9.976 -8.593 -16.914 1.00 91.69 86 GLN A O 1
ATOM 677 N N . VAL A 1 87 ? 8.707 -10.466 -16.952 1.00 91.81 87 VAL A N 1
ATOM 678 C CA . VAL A 1 87 ? 8.717 -10.722 -15.514 1.00 91.81 87 VAL A CA 1
ATOM 679 C C . VAL A 1 87 ? 9.791 -11.753 -15.174 1.00 91.81 87 VAL A C 1
ATOM 681 O O . VAL A 1 87 ? 9.838 -12.860 -15.699 1.00 91.81 87 VAL A O 1
ATOM 684 N N . ASP A 1 88 ? 10.685 -11.371 -14.272 1.00 89.25 88 ASP A N 1
ATOM 685 C CA . ASP A 1 88 ? 11.727 -12.223 -13.715 1.00 89.25 88 ASP A CA 1
ATOM 686 C C . ASP A 1 88 ? 11.298 -12.675 -12.313 1.00 89.25 88 ASP A C 1
ATOM 688 O O . ASP A 1 88 ? 11.430 -11.934 -11.333 1.00 89.25 88 ASP A O 1
ATOM 692 N N . HIS A 1 89 ? 10.730 -13.881 -12.241 1.00 80.12 89 HIS A N 1
ATOM 693 C CA . HIS A 1 89 ? 10.296 -14.515 -10.989 1.00 80.12 89 HIS A CA 1
ATOM 694 C C . HIS A 1 89 ? 11.445 -15.223 -10.255 1.00 80.12 89 HIS A C 1
ATOM 696 O O . HIS A 1 89 ? 11.459 -15.294 -9.028 1.00 80.12 89 HIS A O 1
ATOM 702 N N . LEU A 1 90 ? 12.420 -15.738 -11.012 1.00 63.31 90 LEU A N 1
ATOM 703 C CA . LEU A 1 90 ? 13.452 -16.668 -10.540 1.00 63.31 90 LEU A CA 1
ATOM 704 C C . LEU A 1 90 ? 14.505 -16.010 -9.642 1.00 63.31 90 LEU A C 1
ATOM 706 O O . LEU A 1 90 ? 15.186 -16.691 -8.881 1.00 63.31 90 LEU A O 1
ATOM 710 N N . SER A 1 91 ? 14.654 -14.689 -9.719 1.00 58.53 91 SER A N 1
ATOM 711 C CA . SER A 1 91 ? 15.772 -13.999 -9.072 1.00 58.53 91 SER A CA 1
ATOM 712 C C . SER A 1 91 ? 15.509 -13.574 -7.617 1.00 58.53 91 SER A C 1
ATOM 714 O O . SER A 1 91 ? 16.415 -13.028 -6.983 1.00 58.53 91 SER A O 1
ATOM 716 N N . VAL A 1 92 ? 14.286 -13.733 -7.081 1.00 59.56 92 VAL A N 1
ATOM 717 C CA . VAL A 1 92 ? 13.853 -12.850 -5.978 1.00 59.56 92 VAL A CA 1
ATOM 718 C C . VAL A 1 92 ? 12.937 -13.467 -4.906 1.00 59.56 92 VAL A C 1
ATOM 720 O O . VAL A 1 92 ? 12.962 -12.989 -3.769 1.00 59.56 92 VAL A O 1
ATOM 723 N N . SER A 1 93 ? 12.176 -14.529 -5.194 1.00 56.94 93 SER A N 1
ATOM 724 C CA . SER A 1 93 ? 11.166 -15.061 -4.254 1.00 56.94 93 SER A CA 1
ATOM 725 C C . SER A 1 93 ? 11.745 -15.532 -2.913 1.00 56.94 93 SER A C 1
ATOM 727 O O . SER A 1 93 ? 11.169 -15.246 -1.865 1.00 56.94 93 SER A O 1
ATOM 729 N N . ASP A 1 94 ? 12.927 -16.155 -2.915 1.00 59.03 94 ASP A N 1
ATOM 730 C CA . ASP A 1 94 ? 13.536 -16.690 -1.686 1.00 59.03 94 ASP A CA 1
ATOM 731 C C . ASP A 1 94 ? 14.241 -15.627 -0.828 1.00 59.03 94 ASP A C 1
ATOM 733 O O . ASP A 1 94 ? 14.499 -15.851 0.353 1.00 59.03 94 ASP A O 1
ATOM 737 N N . LYS A 1 95 ? 14.563 -14.456 -1.396 1.00 67.38 95 LYS A N 1
ATOM 738 C CA . LYS A 1 95 ? 15.339 -13.409 -0.703 1.00 67.38 95 LYS A CA 1
ATOM 739 C C . LYS A 1 95 ? 14.498 -12.246 -0.179 1.00 67.38 95 LYS A C 1
ATOM 741 O O . LYS A 1 95 ? 14.946 -11.564 0.737 1.00 67.38 95 LYS A O 1
ATOM 746 N N . PHE A 1 96 ? 13.318 -12.002 -0.750 1.00 74.12 96 PHE A N 1
ATOM 747 C CA . PHE A 1 96 ? 12.544 -10.776 -0.497 1.00 74.12 96 PHE A CA 1
ATOM 748 C C . PHE A 1 96 ? 11.141 -11.024 0.084 1.00 74.12 96 PHE A C 1
ATOM 750 O O . PHE A 1 96 ? 10.411 -10.070 0.353 1.00 74.12 96 PHE A O 1
ATOM 757 N N . GLY A 1 97 ? 10.788 -12.286 0.349 1.00 82.62 97 GLY A N 1
ATOM 758 C CA . GLY A 1 97 ? 9.546 -12.670 1.022 1.00 82.62 97 GLY A CA 1
ATOM 759 C C . GLY A 1 97 ? 8.297 -12.593 0.137 1.00 82.62 97 GLY A C 1
ATOM 760 O O . GLY A 1 97 ? 8.339 -12.189 -1.023 1.00 82.62 97 GLY A O 1
ATOM 761 N N . LYS A 1 98 ? 7.149 -12.981 0.704 1.00 86.88 98 LYS A N 1
ATOM 762 C CA . LYS A 1 98 ? 5.892 -13.192 -0.040 1.00 86.88 98 LYS A CA 1
ATOM 763 C C . LYS A 1 98 ? 5.263 -11.930 -0.640 1.00 86.88 98 LYS A C 1
ATOM 765 O O . LYS A 1 98 ? 4.507 -12.020 -1.602 1.00 86.88 98 LYS A O 1
ATOM 770 N N . LYS A 1 99 ? 5.618 -10.746 -0.126 1.00 88.81 99 LYS A N 1
ATOM 771 C CA . LYS A 1 99 ? 5.191 -9.439 -0.665 1.00 88.81 99 LYS A CA 1
ATOM 772 C C . LYS A 1 99 ? 5.743 -9.153 -2.065 1.00 88.81 99 LYS A C 1
ATOM 774 O O . LYS A 1 99 ? 5.353 -8.163 -2.681 1.00 88.81 99 LYS A O 1
ATOM 779 N N . PHE A 1 100 ? 6.665 -9.973 -2.561 1.00 89.75 100 PHE A N 1
ATOM 780 C CA . PHE A 1 100 ? 7.360 -9.779 -3.822 1.00 89.75 100 PHE A CA 1
ATOM 781 C C . PHE A 1 100 ? 6.943 -10.844 -4.852 1.00 89.75 100 PHE A C 1
ATOM 783 O O . PHE A 1 100 ? 7.153 -12.032 -4.625 1.00 89.75 100 PHE A O 1
ATOM 790 N N . LYS A 1 101 ? 6.387 -10.429 -6.001 1.00 89.06 101 LYS A N 1
ATOM 791 C CA . LYS A 1 101 ? 6.014 -11.332 -7.113 1.00 89.06 101 LYS A CA 1
ATOM 792 C C . LYS A 1 101 ? 7.124 -11.514 -8.153 1.00 89.06 101 LYS A C 1
ATOM 794 O O . LYS A 1 101 ? 7.218 -12.577 -8.762 1.00 89.06 101 LYS A O 1
ATOM 799 N N . GLY A 1 102 ? 7.933 -10.484 -8.410 1.00 91.00 102 GLY A N 1
ATOM 800 C CA . GLY A 1 102 ? 8.903 -10.496 -9.512 1.00 91.00 102 GLY A CA 1
ATOM 801 C C . GLY A 1 102 ? 9.587 -9.148 -9.763 1.00 91.00 102 GLY A C 1
ATOM 802 O O . GLY A 1 102 ? 9.220 -8.118 -9.195 1.00 91.00 102 GLY A O 1
ATOM 803 N N . LEU A 1 103 ? 10.583 -9.132 -10.648 1.00 92.31 103 LEU A N 1
ATOM 804 C CA . LEU A 1 103 ? 11.070 -7.892 -11.263 1.00 92.31 103 LEU A CA 1
ATOM 805 C C . LEU A 1 103 ? 10.512 -7.772 -12.675 1.00 92.31 103 LEU A C 1
ATOM 807 O O . LEU A 1 103 ? 10.660 -8.685 -13.477 1.00 92.31 103 LEU A O 1
ATOM 811 N N . ILE A 1 104 ? 9.942 -6.621 -13.006 1.00 93.31 104 ILE A N 1
ATOM 812 C CA . ILE A 1 104 ? 9.558 -6.284 -14.375 1.00 93.31 104 ILE A CA 1
ATOM 813 C C . ILE A 1 104 ? 10.717 -5.519 -15.018 1.00 93.31 104 ILE A C 1
ATOM 815 O O . ILE A 1 104 ? 11.137 -4.473 -14.512 1.00 93.31 104 ILE A O 1
ATOM 819 N N . LYS A 1 105 ? 11.218 -6.032 -16.145 1.00 91.06 105 LYS A N 1
ATOM 820 C CA . LYS A 1 105 ? 12.236 -5.380 -16.982 1.00 91.06 105 LYS A CA 1
ATOM 821 C C . LYS A 1 105 ? 11.556 -4.654 -18.139 1.00 91.06 105 LYS A C 1
ATOM 823 O O . LYS A 1 105 ? 10.932 -5.279 -19.000 1.00 91.06 105 LYS A O 1
ATOM 828 N N . ARG A 1 106 ? 11.684 -3.327 -18.184 1.00 86.88 106 ARG A N 1
ATOM 829 C CA . ARG A 1 106 ? 11.082 -2.508 -19.243 1.00 86.88 106 ARG A CA 1
ATOM 830 C C . ARG A 1 106 ? 11.926 -1.281 -19.543 1.00 86.88 106 ARG A C 1
ATOM 832 O O . ARG A 1 106 ? 12.241 -0.533 -18.629 1.00 86.88 106 ARG A O 1
ATOM 839 N N . ASP A 1 107 ? 12.258 -1.070 -20.815 1.00 86.25 107 ASP A N 1
ATOM 840 C CA . ASP A 1 107 ? 12.950 0.135 -21.300 1.00 86.25 107 ASP A CA 1
ATOM 841 C C . ASP A 1 107 ? 14.224 0.468 -20.492 1.00 86.25 107 ASP A C 1
ATOM 843 O O . ASP A 1 107 ? 14.479 1.610 -20.123 1.00 86.25 107 ASP A O 1
ATOM 847 N N . GLY A 1 108 ? 15.000 -0.563 -20.129 1.00 84.69 108 GLY A N 1
ATOM 848 C CA . GLY A 1 108 ? 16.205 -0.426 -19.295 1.00 84.69 108 GLY A CA 1
ATOM 849 C C . GLY A 1 108 ? 15.945 -0.125 -17.812 1.00 84.69 108 GLY A C 1
ATOM 850 O O . GLY A 1 108 ? 16.889 -0.052 -17.031 1.00 84.69 108 GLY A O 1
ATOM 851 N N . SER A 1 109 ? 14.683 0.007 -17.404 1.00 88.00 109 SER A N 1
ATOM 852 C CA . SER A 1 109 ? 14.263 0.219 -16.021 1.00 88.00 109 SER A CA 1
ATOM 853 C C . SER A 1 109 ? 13.841 -1.091 -15.354 1.00 88.00 109 SER A C 1
ATOM 855 O O . SER A 1 109 ? 13.237 -1.971 -15.975 1.00 88.00 109 SER A O 1
ATOM 857 N N . LEU A 1 110 ? 14.135 -1.196 -14.057 1.00 90.56 110 LEU A N 1
ATOM 858 C CA . LEU A 1 110 ? 13.662 -2.273 -13.192 1.00 90.56 110 LEU 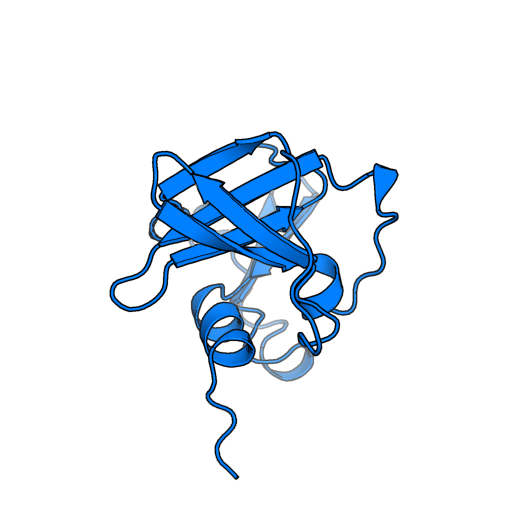A CA 1
ATOM 859 C C . LEU A 1 110 ? 12.496 -1.778 -12.343 1.00 90.56 110 LEU A C 1
ATOM 861 O O . LEU A 1 110 ? 12.606 -0.778 -11.634 1.00 90.56 110 LEU A O 1
ATOM 865 N N . ILE A 1 111 ? 11.382 -2.502 -12.390 1.00 93.38 111 ILE A N 1
ATOM 866 C CA . ILE A 1 111 ? 10.194 -2.208 -11.594 1.00 93.38 111 ILE A CA 1
ATOM 867 C C . ILE A 1 111 ? 9.930 -3.402 -10.678 1.00 93.38 111 ILE A C 1
ATOM 869 O O . ILE A 1 111 ? 9.696 -4.514 -11.139 1.00 93.38 111 ILE A O 1
ATOM 873 N N . VAL A 1 112 ? 9.945 -3.164 -9.368 1.00 92.44 112 VAL A N 1
ATOM 874 C CA . VAL A 1 112 ? 9.525 -4.156 -8.366 1.00 92.44 112 VAL A CA 1
ATOM 875 C C . VAL A 1 112 ? 8.036 -4.45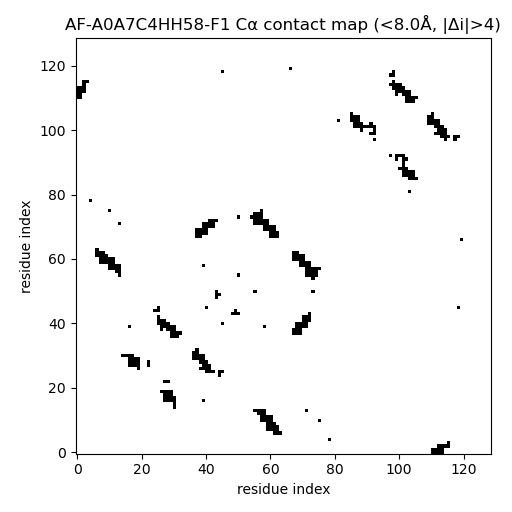5 -8.528 1.00 92.44 112 VAL A C 1
ATOM 877 O O . VAL A 1 112 ? 7.226 -3.526 -8.443 1.00 92.44 112 VAL A O 1
ATOM 880 N N . TYR A 1 113 ? 7.697 -5.727 -8.745 1.00 93.94 113 TYR A N 1
ATOM 881 C CA . TYR A 1 113 ? 6.331 -6.231 -8.852 1.00 93.94 113 TYR A CA 1
ATOM 882 C C . TYR A 1 113 ? 5.899 -6.832 -7.511 1.00 93.94 113 TYR A C 1
ATOM 884 O O . TYR A 1 113 ? 6.485 -7.802 -7.027 1.00 93.94 113 TYR A O 1
ATOM 892 N N . LEU A 1 114 ? 4.911 -6.203 -6.881 1.00 93.94 114 LEU A N 1
ATOM 893 C CA . LEU A 1 114 ? 4.449 -6.510 -5.533 1.00 93.94 114 LEU A CA 1
ATOM 894 C C . LEU A 1 114 ? 3.285 -7.501 -5.547 1.00 93.94 114 LEU A C 1
ATOM 896 O O . LEU A 1 114 ? 2.426 -7.465 -6.429 1.00 93.94 114 LEU A O 1
ATOM 900 N N . ASN A 1 115 ? 3.225 -8.329 -4.507 1.00 92.81 115 ASN A N 1
ATOM 901 C CA . ASN A 1 115 ? 2.060 -9.137 -4.195 1.00 92.81 115 ASN A CA 1
ATOM 902 C C . ASN A 1 115 ? 1.124 -8.360 -3.268 1.00 92.81 115 ASN A C 1
ATOM 904 O O . ASN A 1 115 ? 1.321 -8.338 -2.054 1.00 92.81 115 ASN A O 1
ATOM 908 N N . ILE A 1 116 ? 0.127 -7.689 -3.847 1.00 93.25 116 ILE A N 1
ATOM 909 C CA . ILE A 1 116 ? -0.796 -6.860 -3.068 1.00 93.25 116 ILE A CA 1
ATOM 910 C C . ILE A 1 116 ? -1.704 -7.690 -2.155 1.00 93.25 116 ILE A C 1
ATOM 912 O O . ILE A 1 116 ? -2.065 -7.215 -1.086 1.00 93.25 116 ILE A O 1
ATOM 916 N N . GLU A 1 117 ? -2.022 -8.928 -2.535 1.00 90.94 117 GLU A N 1
ATOM 917 C CA . GLU A 1 117 ? -2.853 -9.834 -1.735 1.00 90.94 117 GLU A CA 1
ATOM 918 C C . GLU A 1 117 ? -2.137 -10.207 -0.436 1.00 90.94 117 GLU A C 1
ATOM 920 O O . GLU A 1 117 ? -2.675 -9.971 0.637 1.00 90.94 117 GLU A O 1
ATOM 925 N N . GLU A 1 118 ? -0.877 -10.642 -0.518 1.00 91.50 118 GLU A N 1
ATOM 926 C CA . GLU A 1 118 ? -0.042 -10.934 0.662 1.00 91.50 118 GLU A CA 1
ATOM 927 C C . GLU A 1 118 ? 0.184 -9.688 1.537 1.00 91.50 118 GLU A C 1
ATOM 929 O O . GLU A 1 118 ? 0.211 -9.769 2.764 1.00 91.50 118 GLU A O 1
ATOM 934 N N . ILE A 1 119 ? 0.317 -8.503 0.924 1.00 93.00 119 ILE A N 1
ATOM 935 C CA . ILE A 1 119 ? 0.403 -7.235 1.665 1.00 93.00 119 ILE A CA 1
ATOM 936 C C . ILE A 1 119 ? -0.899 -6.969 2.428 1.00 93.00 119 ILE A C 1
ATOM 938 O O . ILE A 1 119 ? -0.847 -6.579 3.594 1.00 93.00 119 ILE A O 1
ATOM 942 N N . ILE A 1 120 ? -2.053 -7.169 1.785 1.00 92.38 120 ILE A N 1
ATOM 943 C CA . ILE A 1 120 ? -3.369 -7.005 2.405 1.00 92.38 120 ILE A CA 1
ATOM 944 C C . ILE A 1 120 ? -3.557 -8.019 3.533 1.00 92.38 120 ILE A C 1
ATOM 946 O O . ILE A 1 120 ? -3.995 -7.642 4.619 1.00 92.38 120 ILE A O 1
ATOM 950 N N . GLU A 1 121 ? -3.202 -9.281 3.312 1.00 90.38 121 GLU A N 1
ATOM 951 C CA . GLU A 1 121 ? -3.268 -10.326 4.329 1.00 90.38 121 GLU A CA 1
ATOM 952 C C . GLU A 1 121 ? -2.431 -9.961 5.555 1.00 90.38 121 GLU A C 1
ATOM 954 O O . GLU A 1 121 ? -2.935 -10.049 6.667 1.00 90.38 121 GLU A O 1
ATOM 959 N N . GLU A 1 122 ? -1.207 -9.452 5.396 1.00 89.00 122 GLU A N 1
ATOM 960 C CA . GLU A 1 122 ? -0.378 -9.054 6.541 1.00 89.00 122 GLU A CA 1
ATOM 961 C C . GLU A 1 122 ? -0.987 -7.896 7.348 1.00 89.00 122 GLU A C 1
ATOM 963 O O . GLU A 1 122 ? -0.978 -7.914 8.584 1.00 89.00 122 GLU A O 1
ATOM 968 N N . ILE A 1 123 ? -1.528 -6.876 6.674 1.00 90.06 123 ILE A N 1
ATOM 969 C CA . ILE A 1 123 ? -2.098 -5.714 7.372 1.00 90.06 123 ILE A CA 1
ATOM 970 C C . ILE A 1 123 ? -3.466 -6.025 7.993 1.00 90.06 123 ILE A C 1
ATOM 972 O O . ILE A 1 123 ? -3.834 -5.385 8.981 1.00 90.06 123 ILE A O 1
ATOM 976 N N . THR A 1 124 ? -4.200 -7.000 7.442 1.00 85.06 124 THR A N 1
ATOM 977 C CA . THR A 1 124 ? -5.539 -7.404 7.906 1.00 85.06 124 THR A CA 1
ATOM 978 C C . THR A 1 124 ? -5.539 -8.628 8.810 1.00 85.06 124 THR A C 1
ATOM 980 O O . THR A 1 124 ? -6.536 -8.849 9.501 1.00 85.06 124 THR A O 1
ATOM 983 N N . ALA A 1 125 ? -4.441 -9.392 8.855 1.00 74.62 125 ALA A N 1
ATOM 984 C CA . ALA A 1 125 ? -4.268 -10.522 9.753 1.00 74.62 125 ALA A CA 1
ATOM 985 C C . ALA A 1 125 ? -4.634 -10.079 11.171 1.00 74.62 125 ALA A C 1
ATOM 987 O O . ALA A 1 125 ? -4.016 -9.180 11.759 1.00 74.62 125 ALA A O 1
ATOM 988 N N . LYS A 1 126 ? -5.723 -10.685 11.660 1.00 50.22 126 LYS A N 1
ATOM 989 C CA . LYS A 1 126 ? -6.329 -10.422 12.960 1.00 50.22 126 LYS A CA 1
ATOM 990 C C . LYS A 1 126 ? -5.246 -10.413 14.034 1.00 50.22 126 LYS A C 1
ATOM 992 O O . LYS A 1 126 ? -4.384 -11.289 14.059 1.00 50.22 126 LYS A O 1
ATOM 997 N N . GLU A 1 127 ? -5.354 -9.459 14.955 1.00 46.19 127 GLU A N 1
ATOM 998 C CA . GLU A 1 127 ? -4.859 -9.642 16.317 1.00 46.19 127 GLU A CA 1
ATOM 999 C C . GLU A 1 127 ? -5.535 -10.904 16.870 1.00 46.19 127 GLU A C 1
ATOM 1001 O O . GLU A 1 127 ? -6.691 -10.893 17.286 1.00 46.19 127 GLU A O 1
ATOM 1006 N N . GLY A 1 128 ? -4.849 -12.031 16.720 1.00 41.00 128 GLY A N 1
ATOM 1007 C CA . GLY A 1 128 ? -5.225 -13.325 17.253 1.00 41.00 128 GLY A CA 1
ATOM 1008 C C . GLY A 1 128 ? -4.191 -13.745 18.282 1.00 41.00 128 GLY A C 1
ATOM 1009 O O . GLY A 1 128 ? -3.351 -14.582 17.968 1.00 41.00 128 GLY A O 1
ATOM 1010 N N . ALA A 1 129 ? -4.245 -13.121 19.461 1.00 32.44 129 ALA A N 1
ATOM 1011 C CA . ALA A 1 129 ? -3.846 -13.665 20.763 1.00 32.44 129 ALA A CA 1
ATOM 1012 C C . ALA A 1 129 ? -4.297 -12.699 21.867 1.00 32.44 129 ALA A C 1
ATOM 1014 O O . ALA A 1 129 ? -3.836 -11.536 21.847 1.00 32.44 129 ALA A O 1
#